Protein AF-A0A822DMU8-F1 (afdb_monomer_lite)

pLDDT: mean 81.54, std 12.64, range [38.25, 94.0]

Secondary structure (DSSP, 8-state):
--S-SSS---EEEESEEEES-SSSS-EEEE-SSS-EEEE---SSTT-TT-----------S------SEEEESSTTS-SSEEEE-

Structure (mmCIF, N/CA/C/O backbone):
data_AF-A0A822DMU8-F1
#
_entry.id   AF-A0A822DMU8-F1
#
loop_
_atom_site.group_PDB
_atom_site.id
_atom_site.type_symbol
_atom_site.label_atom_id
_atom_site.label_alt_id
_atom_site.label_comp_id
_atom_site.l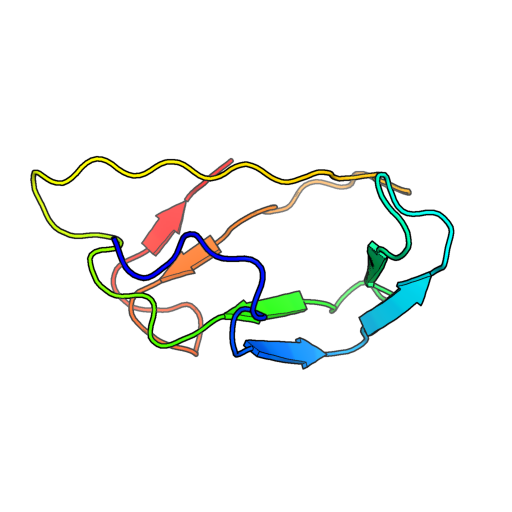abel_asym_id
_atom_site.label_entity_id
_atom_site.label_seq_id
_atom_site.pdbx_PDB_ins_code
_atom_site.Cartn_x
_atom_site.Cartn_y
_atom_site.Cartn_z
_atom_site.occupancy
_atom_site.B_iso_or_equiv
_atom_site.auth_seq_id
_atom_site.auth_comp_id
_atom_site.auth_asym_id
_atom_site.auth_atom_id
_atom_site.pdbx_PDB_model_num
ATOM 1 N N . LEU A 1 1 ? -15.208 -14.894 4.267 1.00 38.25 1 LEU A N 1
ATOM 2 C CA . LEU A 1 1 ? -14.439 -15.488 3.152 1.00 38.25 1 LEU A CA 1
ATOM 3 C C . LEU A 1 1 ? -14.790 -14.714 1.873 1.00 38.25 1 LEU A C 1
ATOM 5 O O . LEU A 1 1 ? -15.467 -15.257 1.016 1.00 38.25 1 LEU A O 1
ATOM 9 N N . LEU A 1 2 ? -14.476 -13.411 1.812 1.00 44.56 2 LEU A N 1
ATOM 10 C CA . LEU A 1 2 ? -15.024 -12.502 0.783 1.00 44.56 2 LEU A CA 1
ATOM 11 C C . LEU A 1 2 ? -13.947 -11.794 -0.057 1.00 44.56 2 LEU A C 1
ATOM 13 O O . LEU A 1 2 ? -14.218 -11.457 -1.199 1.00 44.56 2 LEU A O 1
ATOM 17 N N . ASP A 1 3 ? -12.711 -11.692 0.444 1.00 48.78 3 ASP A N 1
ATOM 18 C CA . ASP A 1 3 ? -11.651 -10.922 -0.231 1.00 48.78 3 ASP A CA 1
ATOM 19 C C . ASP A 1 3 ? -10.496 -11.813 -0.733 1.00 48.78 3 ASP A C 1
ATOM 21 O O . ASP A 1 3 ? -9.407 -11.342 -1.049 1.00 48.78 3 ASP A O 1
ATOM 25 N N . SER A 1 4 ? -10.716 -13.131 -0.803 1.00 52.06 4 SER A N 1
ATOM 26 C CA . SER A 1 4 ? -9.735 -14.113 -1.289 1.00 52.06 4 SER A CA 1
ATOM 27 C C . SER A 1 4 ? -10.307 -14.896 -2.467 1.00 52.06 4 SER A C 1
ATOM 29 O O . SER A 1 4 ? -10.739 -16.037 -2.322 1.00 52.06 4 SER A O 1
ATOM 31 N N . GLY A 1 5 ? -10.331 -14.282 -3.644 1.00 40.72 5 GLY A N 1
ATOM 32 C CA . GLY A 1 5 ? -10.714 -14.957 -4.878 1.00 40.72 5 GLY A CA 1
ATOM 33 C C . GLY A 1 5 ? -10.176 -14.222 -6.094 1.00 40.72 5 GLY A C 1
ATOM 34 O O . GLY A 1 5 ? -9.978 -13.016 -6.052 1.00 40.72 5 GLY A O 1
ATOM 35 N N . THR A 1 6 ? -9.934 -14.964 -7.170 1.00 56.38 6 THR A N 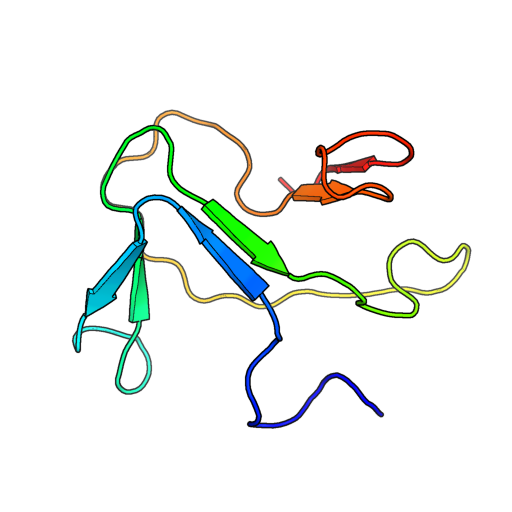1
ATOM 36 C CA . THR A 1 6 ? -9.302 -14.603 -8.454 1.00 56.38 6 THR A CA 1
ATOM 37 C C . THR A 1 6 ? -10.025 -13.509 -9.270 1.00 56.38 6 THR A C 1
ATOM 39 O O . THR A 1 6 ? -9.868 -13.434 -10.486 1.00 56.38 6 THR A O 1
ATOM 42 N N . LEU A 1 7 ? -10.835 -12.667 -8.629 1.00 50.94 7 LEU A N 1
ATOM 43 C CA . LEU A 1 7 ? -11.644 -11.611 -9.224 1.00 50.94 7 LEU A CA 1
ATOM 44 C C . LEU A 1 7 ? -11.168 -10.278 -8.647 1.00 50.94 7 LEU A C 1
ATOM 46 O O . LEU A 1 7 ? -11.155 -10.088 -7.437 1.00 50.94 7 LEU A O 1
ATOM 50 N N . GLY A 1 8 ? -10.683 -9.412 -9.537 1.00 59.06 8 GLY A N 1
ATOM 51 C CA . GLY A 1 8 ? -9.865 -8.246 -9.219 1.00 59.06 8 GLY A CA 1
ATOM 52 C C . GLY A 1 8 ? -10.366 -7.401 -8.048 1.00 59.06 8 GLY A C 1
ATOM 53 O O . GLY A 1 8 ? -11.551 -7.113 -7.912 1.00 59.06 8 GLY A O 1
ATOM 54 N N . ILE A 1 9 ? -9.415 -6.956 -7.231 1.00 69.19 9 ILE A N 1
ATOM 55 C CA . ILE A 1 9 ? -9.640 -5.907 -6.242 1.00 69.19 9 ILE A CA 1
ATOM 56 C C . ILE A 1 9 ? -10.062 -4.647 -7.006 1.00 69.19 9 ILE A C 1
ATOM 58 O O . ILE A 1 9 ? -9.314 -4.161 -7.856 1.00 69.19 9 ILE A O 1
ATOM 62 N N . ASN A 1 10 ? -11.264 -4.135 -6.729 1.00 70.19 10 ASN A N 1
ATOM 63 C CA . ASN A 1 10 ? -11.725 -2.888 -7.328 1.00 70.19 10 ASN A CA 1
ATOM 64 C C . ASN A 1 10 ? -10.858 -1.735 -6.807 1.00 70.19 10 ASN A C 1
ATOM 66 O O . ASN A 1 10 ? -10.784 -1.482 -5.600 1.00 70.19 10 ASN A O 1
ATOM 70 N N . GLY A 1 11 ? -10.182 -1.054 -7.722 1.00 80.12 11 GLY A N 1
ATOM 71 C CA . GLY A 1 11 ? -9.235 -0.017 -7.375 1.00 80.12 11 GLY A CA 1
ATOM 72 C C . GLY A 1 11 ? -9.002 0.966 -8.505 1.00 80.12 11 GLY A C 1
ATOM 73 O O . GLY A 1 11 ? -9.273 0.695 -9.674 1.00 80.12 11 GLY A O 1
ATOM 74 N N . THR A 1 12 ? -8.485 2.125 -8.128 1.00 87.50 12 THR A N 1
ATOM 75 C CA . THR A 1 12 ? -8.006 3.153 -9.046 1.00 87.50 12 THR A CA 1
ATOM 76 C C . THR A 1 12 ? -6.485 3.171 -9.017 1.00 87.50 12 THR A C 1
ATOM 78 O O . THR A 1 12 ? -5.853 2.756 -8.046 1.00 87.50 12 THR A O 1
ATOM 81 N N . GLY A 1 13 ? -5.866 3.637 -10.092 1.00 89.00 13 GLY A N 1
ATOM 82 C CA . GLY A 1 13 ? -4.426 3.828 -10.126 1.00 89.00 13 GLY A CA 1
ATOM 83 C C . GLY A 1 13 ? -4.070 5.044 -10.953 1.00 89.00 13 GLY A C 1
ATOM 84 O O . GLY A 1 13 ? -4.775 5.382 -11.904 1.00 89.00 13 GLY A O 1
ATOM 85 N N . ILE A 1 14 ? -2.977 5.697 -10.577 1.00 92.38 14 ILE A N 1
ATOM 86 C CA . ILE A 1 14 ? -2.411 6.805 -11.343 1.00 92.38 14 ILE A CA 1
ATOM 87 C C . ILE A 1 14 ? -1.036 6.410 -11.857 1.00 92.38 14 ILE A C 1
ATOM 89 O O . ILE A 1 14 ? -0.249 5.790 -11.140 1.00 92.38 14 ILE A O 1
ATOM 93 N N . THR A 1 15 ? -0.758 6.777 -13.105 1.00 94.00 15 THR A N 1
ATOM 94 C CA . THR A 1 15 ? 0.551 6.565 -13.738 1.00 94.00 15 THR A CA 1
ATOM 95 C C . THR A 1 15 ? 1.025 5.106 -13.644 1.00 94.00 15 THR A C 1
ATOM 97 O O . THR A 1 15 ? 2.172 4.805 -13.308 1.00 94.00 15 THR A O 1
ATOM 100 N N . ILE A 1 16 ? 0.100 4.187 -13.929 1.00 91.75 16 ILE A N 1
ATOM 101 C CA . ILE A 1 16 ? 0.327 2.742 -13.925 1.00 91.75 16 ILE A CA 1
ATOM 102 C C . ILE A 1 16 ? 0.422 2.197 -15.350 1.00 91.75 16 ILE A C 1
ATOM 104 O O . ILE A 1 16 ? -0.197 2.721 -16.275 1.00 91.75 16 ILE A O 1
ATOM 108 N N . GLY A 1 17 ? 1.175 1.117 -15.516 1.00 90.25 17 GLY A N 1
ATOM 109 C CA . GLY A 1 17 ? 1.223 0.320 -16.738 1.00 90.25 17 GLY A CA 1
ATOM 110 C C . GLY A 1 17 ? 1.124 -1.167 -16.429 1.00 90.25 17 GLY A C 1
ATOM 111 O O . GLY A 1 17 ? 1.239 -1.583 -15.276 1.00 90.25 17 GLY A O 1
ATOM 112 N N . TYR A 1 18 ? 0.951 -1.978 -17.466 1.00 89.00 18 TYR A N 1
ATOM 113 C CA . TYR A 1 18 ? 0.983 -3.434 -17.360 1.00 89.00 18 TYR A CA 1
ATOM 114 C C . TYR A 1 18 ? 2.208 -3.979 -18.085 1.00 89.00 18 TYR A C 1
ATOM 116 O O . TYR A 1 18 ? 2.587 -3.483 -19.145 1.00 89.00 18 TYR A O 1
ATOM 124 N N . SER A 1 19 ? 2.825 -5.006 -17.514 1.00 86.81 19 SER A N 1
ATOM 125 C CA . SER A 1 19 ? 3.932 -5.732 -18.131 1.00 86.81 19 SER A CA 1
ATOM 126 C C . SER A 1 19 ? 3.668 -7.227 -18.059 1.00 86.81 19 SER A C 1
ATOM 128 O O . SER A 1 19 ? 3.176 -7.724 -17.051 1.00 86.81 19 SER A O 1
ATOM 130 N N . THR A 1 20 ? 4.041 -7.955 -19.106 1.00 87.38 20 THR A N 1
ATOM 131 C CA . THR A 1 20 ? 3.948 -9.422 -19.191 1.00 87.38 20 THR A CA 1
ATOM 132 C C . THR A 1 20 ? 5.070 -10.141 -18.435 1.00 87.38 20 THR A C 1
ATOM 134 O O . THR A 1 20 ? 5.204 -11.356 -18.520 1.00 87.38 20 THR A O 1
ATOM 137 N N . SER A 1 21 ? 5.909 -9.394 -17.715 1.00 84.25 21 SER A N 1
ATOM 138 C CA . SER A 1 21 ? 7.073 -9.899 -16.981 1.00 84.25 21 SER A CA 1
ATOM 139 C C . SER A 1 21 ? 6.777 -10.083 -15.485 1.00 84.25 21 SER A C 1
ATOM 141 O O . SER A 1 21 ? 7.651 -9.858 -14.642 1.00 84.25 21 SER A O 1
ATOM 143 N N . GLY A 1 22 ? 5.529 -10.411 -15.136 1.00 83.75 22 GLY A N 1
ATOM 144 C CA . GLY A 1 22 ? 5.100 -10.627 -13.755 1.00 83.75 22 GLY A CA 1
ATOM 145 C C . GLY A 1 22 ? 5.486 -12.007 -13.226 1.00 83.75 22 GLY A C 1
ATOM 146 O O . GLY A 1 22 ? 5.862 -12.893 -13.987 1.00 83.75 22 GLY A O 1
ATOM 147 N N . ARG A 1 23 ? 5.360 -12.225 -11.906 1.00 84.50 23 ARG A N 1
ATOM 148 C CA . ARG A 1 23 ? 5.597 -13.560 -11.317 1.00 84.50 23 ARG A CA 1
ATOM 149 C C . ARG A 1 23 ? 4.687 -14.624 -11.936 1.00 84.50 23 ARG A C 1
ATOM 151 O O . ARG A 1 23 ? 5.123 -15.748 -12.151 1.00 84.50 23 ARG A O 1
ATOM 158 N N . VAL A 1 24 ? 3.429 -14.265 -12.185 1.00 84.94 24 VAL A N 1
ATOM 159 C CA . VAL A 1 24 ? 2.450 -15.092 -12.891 1.00 84.94 24 VAL A CA 1
ATOM 160 C C . VAL A 1 24 ? 1.752 -14.195 -13.907 1.00 84.94 24 VAL A C 1
ATOM 162 O O . VAL A 1 24 ? 1.054 -13.263 -13.517 1.00 84.94 24 VAL A O 1
ATOM 165 N N . ASN A 1 25 ? 1.935 -14.473 -15.197 1.00 85.69 25 ASN A N 1
ATOM 166 C CA . ASN A 1 25 ? 1.396 -13.684 -16.308 1.00 85.69 25 ASN A CA 1
ATOM 167 C C . ASN A 1 25 ? 1.823 -12.205 -16.249 1.00 85.69 25 ASN A C 1
ATOM 169 O O . ASN A 1 25 ? 2.974 -11.869 -16.518 1.00 85.69 25 ASN A O 1
ATOM 173 N N . ASN A 1 26 ? 0.897 -11.315 -15.894 1.00 85.38 26 ASN A N 1
ATOM 174 C CA . ASN A 1 26 ? 1.102 -9.876 -15.929 1.00 85.38 26 ASN A CA 1
ATOM 175 C C . ASN A 1 26 ? 1.408 -9.316 -14.537 1.00 85.38 26 ASN A C 1
ATOM 177 O O . ASN A 1 26 ? 0.919 -9.813 -13.522 1.00 85.38 26 ASN A O 1
ATOM 181 N N . CYS A 1 27 ? 2.171 -8.233 -14.489 1.00 87.12 27 CYS A N 1
ATOM 182 C CA . CYS A 1 27 ? 2.310 -7.378 -13.320 1.00 87.12 27 CYS A CA 1
ATOM 183 C C . CYS A 1 27 ? 1.887 -5.945 -13.639 1.00 87.12 27 CYS A C 1
ATOM 185 O O . CYS A 1 27 ? 1.862 -5.517 -14.795 1.00 87.12 27 CYS A O 1
ATOM 187 N N . LEU A 1 28 ? 1.565 -5.208 -12.580 1.00 89.44 28 LEU A N 1
ATOM 188 C CA . LEU A 1 28 ? 1.372 -3.769 -12.629 1.00 89.44 28 LEU A CA 1
ATOM 189 C C . LEU A 1 28 ? 2.714 -3.077 -12.366 1.00 89.44 28 LEU A C 1
ATOM 191 O O . LEU A 1 28 ? 3.442 -3.450 -11.446 1.00 89.44 28 LEU A O 1
ATOM 195 N N . SER A 1 29 ? 3.035 -2.080 -13.182 1.00 89.94 29 SER A N 1
ATOM 196 C CA . SER A 1 29 ? 4.247 -1.271 -13.080 1.00 89.94 29 SER A CA 1
ATOM 197 C C . SER A 1 29 ? 3.893 0.170 -12.726 1.00 89.94 29 SER A C 1
ATOM 199 O O . SER A 1 29 ? 2.950 0.736 -13.277 1.00 89.94 29 SER A O 1
ATOM 201 N N . LEU A 1 30 ? 4.656 0.755 -11.805 1.00 90.25 30 LEU A N 1
ATOM 202 C CA . LEU A 1 30 ? 4.585 2.165 -11.435 1.00 90.25 30 LEU A CA 1
ATOM 203 C C . LEU A 1 30 ? 5.552 2.944 -12.335 1.00 90.25 30 LEU A C 1
ATOM 205 O O . LEU A 1 30 ? 6.756 2.693 -12.295 1.00 90.25 30 LEU A O 1
ATOM 209 N N . LEU A 1 31 ? 5.031 3.838 -13.181 1.00 90.00 31 LEU A N 1
ATOM 210 C CA . LEU A 1 31 ? 5.793 4.412 -14.302 1.00 90.00 31 LEU A CA 1
ATOM 211 C C . LEU A 1 31 ? 6.488 5.743 -13.976 1.00 90.00 31 LEU A C 1
ATOM 213 O O . LEU A 1 31 ? 7.302 6.221 -14.762 1.00 90.00 31 LEU A O 1
ATOM 217 N N . SER A 1 32 ? 6.167 6.361 -12.840 1.00 88.38 32 SER A N 1
ATOM 218 C CA . SER A 1 32 ? 6.738 7.645 -12.412 1.00 88.38 32 SER A CA 1
ATOM 219 C C . SER A 1 32 ? 6.937 7.719 -10.897 1.00 88.38 32 SER A C 1
ATOM 221 O O . SER A 1 32 ? 6.433 6.872 -10.158 1.00 88.38 32 SER A O 1
ATOM 223 N N . ASN A 1 33 ? 7.597 8.781 -10.427 1.00 86.38 33 ASN A N 1
ATOM 224 C CA . ASN A 1 33 ? 7.774 9.046 -8.995 1.00 86.38 33 ASN A CA 1
ATOM 225 C C . ASN A 1 33 ? 6.441 9.188 -8.241 1.00 86.38 33 ASN A C 1
ATOM 227 O O . ASN A 1 33 ? 6.350 8.771 -7.092 1.00 86.38 33 ASN A O 1
ATOM 231 N N . LEU A 1 34 ? 5.407 9.753 -8.880 1.00 88.12 34 LEU A N 1
ATOM 232 C CA . LEU A 1 34 ? 4.065 9.860 -8.307 1.00 88.12 34 LEU A CA 1
ATOM 233 C C . LEU A 1 34 ? 3.137 8.850 -8.986 1.00 88.12 34 LEU A C 1
ATOM 235 O O . LEU A 1 34 ? 2.403 9.172 -9.922 1.00 88.12 34 LEU A O 1
ATOM 239 N N . SER A 1 35 ? 3.201 7.612 -8.508 1.00 89.75 35 SER A N 1
ATOM 240 C CA . SER A 1 35 ? 2.371 6.513 -8.996 1.00 89.75 35 SER A CA 1
ATOM 241 C C . SER A 1 35 ? 1.867 5.692 -7.816 1.00 89.75 35 SER A C 1
ATOM 243 O O . SER A 1 35 ? 2.631 5.400 -6.898 1.00 89.75 35 SER A O 1
ATOM 245 N N . TYR A 1 36 ? 0.596 5.299 -7.838 1.00 90.00 36 TYR A N 1
ATOM 246 C CA . TYR A 1 36 ? 0.033 4.407 -6.827 1.00 90.00 36 TYR A CA 1
ATOM 247 C C . TYR A 1 36 ? -1.123 3.592 -7.395 1.00 90.00 36 TYR A C 1
ATOM 249 O O . TYR A 1 36 ? -1.729 3.951 -8.407 1.00 90.00 36 TYR A O 1
ATOM 257 N N . VAL A 1 37 ? -1.444 2.513 -6.685 1.00 91.12 37 VAL A N 1
ATOM 258 C CA . VAL A 1 37 ? -2.706 1.786 -6.811 1.00 91.12 37 VAL A CA 1
ATOM 259 C C . VAL A 1 37 ? -3.439 1.919 -5.489 1.00 91.12 37 VAL A C 1
ATOM 261 O O . VAL A 1 37 ? -2.850 1.733 -4.426 1.00 91.12 37 VAL A O 1
ATOM 264 N N . GLN A 1 38 ? -4.719 2.251 -5.558 1.00 90.75 38 GLN A N 1
ATOM 265 C CA . GLN A 1 38 ? -5.594 2.380 -4.411 1.00 90.75 38 GLN A CA 1
ATOM 266 C C . GLN A 1 38 ? -6.745 1.391 -4.549 1.00 90.75 38 GLN A C 1
ATOM 268 O O . GLN A 1 38 ? -7.543 1.474 -5.477 1.00 90.75 38 GLN A O 1
ATOM 273 N N . ALA A 1 39 ? -6.853 0.491 -3.579 1.00 89.12 39 ALA A N 1
ATOM 274 C CA . ALA A 1 39 ? -8.041 -0.316 -3.361 1.00 89.12 39 ALA A CA 1
ATOM 275 C C . ALA A 1 39 ? -8.934 0.366 -2.320 1.00 89.12 39 ALA A C 1
ATOM 277 O O . ALA A 1 39 ? -8.438 0.939 -1.348 1.00 89.12 39 ALA A O 1
ATOM 278 N N . THR A 1 40 ? -10.249 0.302 -2.511 1.00 86.81 40 THR A N 1
ATOM 279 C CA . THR A 1 40 ? -11.229 0.860 -1.565 1.00 86.81 40 THR A CA 1
ATOM 280 C C . THR A 1 40 ? -12.279 -0.184 -1.212 1.00 86.81 40 THR A C 1
ATOM 282 O O . THR A 1 40 ? -12.349 -1.230 -1.851 1.00 86.81 40 THR A O 1
ATOM 285 N N . HIS A 1 41 ? -13.095 0.099 -0.192 1.00 82.75 41 HIS A N 1
ATOM 286 C CA . HIS A 1 41 ? -14.174 -0.787 0.267 1.00 82.75 41 HIS A CA 1
ATOM 287 C C . HIS A 1 41 ? -13.710 -2.162 0.778 1.00 82.75 41 HIS A C 1
ATOM 289 O O . HIS A 1 41 ? -14.501 -3.099 0.834 1.00 82.75 41 HIS A O 1
ATOM 295 N N . LEU A 1 42 ? -12.447 -2.272 1.198 1.00 82.12 42 LEU A N 1
ATOM 296 C CA . LEU A 1 42 ? -11.951 -3.437 1.924 1.00 82.12 42 LEU A CA 1
ATOM 297 C C . LEU A 1 42 ? -12.593 -3.447 3.312 1.00 82.12 42 LEU A C 1
ATOM 299 O O . LEU A 1 42 ? -12.385 -2.534 4.116 1.00 82.12 42 LEU A O 1
ATOM 303 N N . VAL A 1 43 ? -13.415 -4.455 3.574 1.00 81.00 43 VAL A N 1
ATOM 304 C CA . VAL A 1 43 ? -14.104 -4.619 4.855 1.00 81.00 43 VAL A CA 1
ATOM 305 C C . VAL A 1 43 ? -13.179 -5.297 5.860 1.00 81.00 43 VAL A C 1
ATOM 307 O O . VAL A 1 43 ? -12.266 -6.029 5.494 1.00 81.00 43 VAL A O 1
ATOM 310 N N . LEU A 1 44 ? -13.417 -5.052 7.151 1.00 83.50 44 LEU A N 1
ATOM 311 C CA . LEU A 1 44 ? -12.710 -5.672 8.281 1.00 83.50 44 LEU A CA 1
ATOM 312 C C . LEU A 1 44 ? -11.243 -5.240 8.492 1.00 83.50 44 LEU A C 1
ATOM 314 O O . LEU A 1 44 ? -10.723 -5.425 9.594 1.00 83.50 44 LEU A O 1
ATOM 318 N N . LEU A 1 45 ? -10.590 -4.592 7.520 1.00 85.38 45 LEU A N 1
ATOM 319 C CA . LEU A 1 45 ? -9.263 -3.998 7.724 1.00 85.38 45 LEU A CA 1
ATOM 320 C C . LEU A 1 45 ? -9.290 -2.889 8.784 1.00 85.38 45 LEU A C 1
ATOM 322 O O . LEU A 1 45 ? -10.160 -2.021 8.776 1.00 85.38 45 LEU A O 1
ATOM 326 N N . GLY A 1 46 ? -8.301 -2.907 9.682 1.00 80.00 46 GLY A N 1
ATOM 327 C CA . GLY A 1 46 ? -8.179 -1.925 10.765 1.00 80.00 46 GLY A CA 1
ATOM 328 C C . GLY A 1 46 ? -9.178 -2.103 11.913 1.00 80.00 46 GLY A C 1
ATOM 329 O O . GLY A 1 46 ? -9.295 -1.218 12.759 1.00 80.00 46 GLY A O 1
ATOM 330 N N . THR A 1 47 ? -9.888 -3.234 11.973 1.00 86.00 47 THR A N 1
ATOM 331 C CA . THR A 1 47 ? -10.801 -3.554 13.080 1.00 86.00 47 THR A CA 1
ATOM 332 C C . THR A 1 47 ? -10.019 -4.013 14.312 1.00 86.00 47 THR A C 1
ATOM 334 O O . THR A 1 47 ? -9.158 -4.891 14.233 1.00 86.00 47 THR A O 1
ATOM 337 N N . VAL A 1 48 ? -10.326 -3.437 15.477 1.00 83.56 48 VAL A N 1
ATOM 338 C CA . VAL A 1 48 ? -9.684 -3.804 16.749 1.00 83.56 48 VAL A CA 1
ATOM 339 C C . VAL A 1 48 ? -9.923 -5.282 17.059 1.00 83.56 48 VAL A C 1
ATOM 341 O O . VAL A 1 48 ? -11.047 -5.769 16.974 1.00 83.56 48 VAL A O 1
ATOM 344 N N . GLY A 1 49 ? -8.860 -5.994 17.439 1.00 85.81 49 GLY A N 1
ATOM 345 C CA . GLY A 1 49 ? -8.933 -7.418 17.777 1.00 85.81 49 GLY A CA 1
ATOM 346 C C . GLY A 1 49 ? -9.058 -8.351 16.569 1.00 85.81 49 GLY A C 1
ATOM 347 O O . GLY A 1 49 ? -9.230 -9.553 16.761 1.00 85.81 49 GLY A O 1
ATOM 348 N N . GLN A 1 50 ? -8.942 -7.832 15.342 1.00 87.38 50 GLN A N 1
ATOM 349 C CA . GLN A 1 50 ? -8.989 -8.631 14.123 1.00 87.38 50 GLN A CA 1
ATOM 350 C C . GLN A 1 50 ? -7.643 -8.588 13.385 1.00 87.38 50 GLN A C 1
ATOM 352 O O . GLN A 1 50 ? -7.316 -7.580 12.756 1.00 87.38 50 GLN A O 1
ATOM 357 N N . PRO A 1 51 ? -6.840 -9.664 13.450 1.00 85.88 51 PRO A N 1
ATOM 358 C CA . PRO A 1 51 ? -5.577 -9.720 12.731 1.00 85.88 51 PRO A CA 1
ATOM 359 C C . PRO A 1 51 ? -5.813 -9.823 11.219 1.00 85.88 51 PRO A C 1
ATOM 361 O O . PRO A 1 51 ? -6.759 -10.463 10.760 1.00 85.88 51 PRO A O 1
ATOM 364 N N . TYR A 1 52 ? -4.911 -9.226 10.447 1.00 85.50 52 TYR A N 1
ATOM 365 C CA . TYR A 1 52 ? -4.908 -9.260 8.987 1.0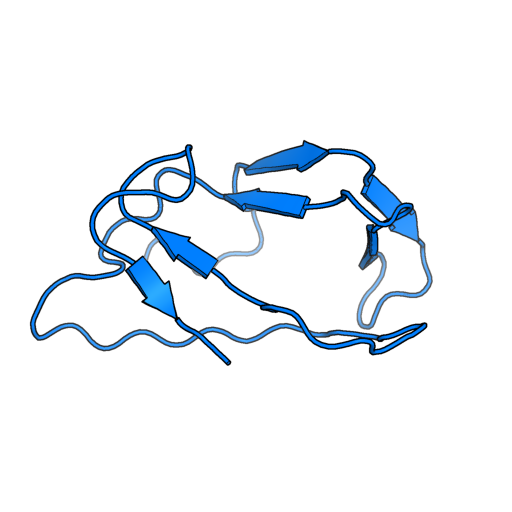0 85.50 52 TYR A CA 1
ATOM 366 C C . TYR A 1 52 ? -3.470 -9.406 8.475 1.00 85.50 52 TYR A C 1
ATOM 368 O O . TYR A 1 52 ? -2.511 -9.042 9.159 1.00 85.50 52 TYR A O 1
ATOM 376 N N . SER A 1 53 ? -3.311 -9.950 7.270 1.00 86.19 53 SER A N 1
ATOM 377 C CA . SER A 1 53 ? -2.014 -10.096 6.610 1.00 86.19 53 SER A CA 1
ATOM 378 C C . SER A 1 53 ? -2.121 -9.760 5.126 1.00 86.19 53 SER A C 1
ATOM 380 O O . SER A 1 53 ? -3.161 -9.957 4.499 1.00 86.19 53 SER A O 1
ATOM 382 N N . PHE A 1 54 ? -1.028 -9.246 4.566 1.00 84.00 54 PHE A N 1
ATOM 383 C CA . PHE A 1 54 ? -0.900 -8.947 3.144 1.00 84.00 54 PHE A CA 1
ATOM 384 C C . PHE A 1 54 ? 0.263 -9.752 2.572 1.00 84.00 54 PHE A C 1
ATOM 386 O O . PHE A 1 54 ? 1.285 -9.942 3.231 1.00 84.00 54 PHE A O 1
ATOM 393 N N . SER A 1 55 ? 0.118 -10.214 1.333 1.00 86.94 55 SER A N 1
ATOM 394 C CA . SER A 1 55 ? 1.188 -10.867 0.583 1.00 86.94 55 SER A CA 1
ATOM 395 C C . SER A 1 55 ? 1.218 -10.286 -0.824 1.00 86.94 55 SER A C 1
ATOM 397 O O . SER A 1 55 ? 0.198 -10.277 -1.511 1.00 86.94 55 SER A O 1
ATOM 399 N N . ILE A 1 56 ? 2.370 -9.751 -1.233 1.00 86.75 56 ILE A N 1
ATOM 400 C CA . ILE A 1 56 ? 2.542 -9.056 -2.513 1.00 86.75 56 ILE A CA 1
ATOM 401 C C . ILE A 1 56 ? 3.885 -9.468 -3.120 1.00 86.75 56 ILE A C 1
ATOM 403 O O . ILE A 1 56 ? 4.880 -9.612 -2.412 1.00 86.75 56 ILE A O 1
ATOM 407 N N . TRP A 1 57 ? 3.919 -9.633 -4.443 1.00 88.88 57 TRP A N 1
ATOM 408 C CA . TRP A 1 57 ? 5.157 -9.795 -5.205 1.00 88.88 57 TRP A CA 1
ATOM 409 C C . TRP A 1 57 ? 5.611 -8.441 -5.730 1.00 88.88 57 TRP A C 1
ATOM 411 O O . TRP A 1 57 ? 4.896 -7.818 -6.512 1.00 88.88 57 TRP A O 1
ATOM 421 N N . ILE A 1 58 ? 6.802 -8.004 -5.321 1.00 88.25 58 ILE A N 1
ATOM 422 C CA . ILE A 1 58 ? 7.389 -6.728 -5.736 1.00 88.25 58 ILE A CA 1
ATOM 423 C C . ILE A 1 58 ? 8.732 -6.951 -6.430 1.00 88.25 58 ILE A C 1
ATOM 425 O O . ILE A 1 58 ? 9.510 -7.823 -6.047 1.00 88.25 58 ILE A O 1
ATOM 429 N N . LYS A 1 59 ? 9.007 -6.140 -7.453 1.00 89.38 59 LYS A N 1
ATOM 430 C CA . LYS A 1 59 ? 10.307 -6.055 -8.124 1.00 89.38 59 LYS A CA 1
ATOM 431 C C . LYS A 1 59 ? 10.731 -4.583 -8.157 1.00 89.38 59 LYS A C 1
ATOM 433 O O . LYS A 1 59 ? 10.294 -3.862 -9.053 1.00 89.38 59 LYS A O 1
ATOM 438 N N . PRO A 1 60 ? 11.516 -4.110 -7.175 1.00 86.50 60 PRO A N 1
ATOM 439 C CA . PRO A 1 60 ? 11.982 -2.730 -7.157 1.00 86.50 60 PRO A CA 1
ATOM 440 C C . PRO A 1 60 ? 12.994 -2.482 -8.281 1.00 86.50 60 PRO A C 1
ATOM 442 O O . PRO A 1 60 ? 13.908 -3.282 -8.469 1.00 86.50 60 PRO A O 1
ATOM 445 N N . ASN A 1 61 ? 12.853 -1.365 -8.996 1.00 82.00 61 ASN A N 1
ATOM 446 C CA . ASN A 1 61 ? 13.868 -0.905 -9.954 1.00 82.00 61 ASN A CA 1
ATOM 447 C C . ASN A 1 61 ? 14.893 0.014 -9.271 1.00 82.00 61 ASN A C 1
ATOM 449 O O . ASN A 1 61 ? 16.091 -0.112 -9.503 1.00 82.00 61 ASN A O 1
ATOM 453 N N . THR A 1 62 ? 14.410 0.892 -8.389 1.00 81.81 62 THR A N 1
ATOM 454 C CA . THR A 1 62 ? 15.211 1.808 -7.571 1.00 81.81 62 THR A CA 1
ATOM 455 C C . THR A 1 62 ? 14.543 1.919 -6.204 1.00 81.81 62 THR A C 1
ATOM 457 O O . THR A 1 62 ? 13.321 2.043 -6.135 1.00 81.81 62 THR A O 1
ATOM 460 N N . VAL A 1 63 ? 15.316 1.874 -5.118 1.00 76.06 63 VAL A N 1
ATOM 461 C CA . VAL A 1 63 ? 14.798 2.007 -3.747 1.00 76.06 63 VAL A CA 1
ATOM 462 C C . VAL A 1 63 ? 15.395 3.267 -3.133 1.00 76.06 63 VAL A C 1
ATOM 464 O O . VAL A 1 63 ? 16.592 3.312 -2.870 1.00 76.06 63 VAL A O 1
ATOM 467 N N . VAL A 1 64 ? 14.569 4.294 -2.920 1.00 78.12 64 VAL A N 1
ATOM 468 C CA . VAL A 1 64 ? 14.980 5.581 -2.316 1.00 78.12 64 VAL A CA 1
ATOM 469 C C . VAL A 1 64 ? 14.152 5.873 -1.052 1.00 78.12 64 VAL A C 1
ATOM 471 O O . VAL A 1 64 ? 13.862 7.016 -0.717 1.00 78.12 64 VAL A O 1
ATOM 474 N N . GLY A 1 65 ? 13.738 4.813 -0.351 1.00 79.50 65 GLY A N 1
ATOM 475 C CA . GLY A 1 65 ? 12.801 4.892 0.772 1.00 79.50 65 GLY A CA 1
ATOM 476 C C . GLY A 1 65 ? 11.339 5.041 0.334 1.00 79.50 65 GLY A C 1
ATOM 477 O O . GLY A 1 65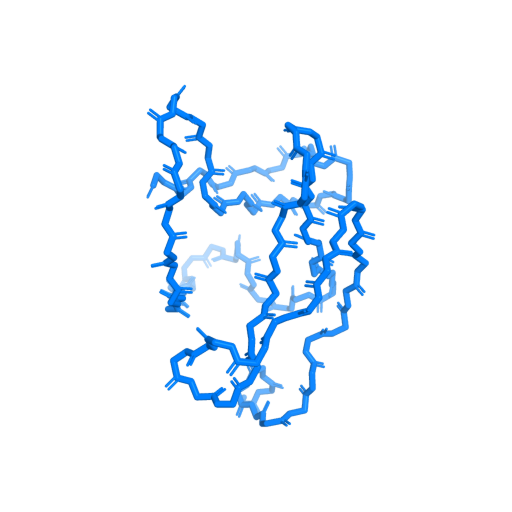 ? 11.017 4.934 -0.849 1.00 79.50 65 GLY A O 1
ATOM 478 N N . GLY A 1 66 ? 10.452 5.252 1.310 1.00 80.50 66 GLY A N 1
ATOM 479 C CA . GLY A 1 66 ? 9.003 5.360 1.114 1.00 80.50 66 GLY A CA 1
ATOM 480 C C . GLY A 1 66 ? 8.215 4.242 1.799 1.00 80.50 66 GLY A C 1
ATOM 481 O O . GLY A 1 66 ? 8.759 3.474 2.587 1.00 80.50 66 GLY A O 1
ATOM 482 N N . THR A 1 67 ? 6.919 4.173 1.501 1.00 84.69 67 THR A N 1
ATOM 483 C CA . THR A 1 67 ? 5.986 3.179 2.050 1.00 84.69 67 THR A CA 1
ATOM 484 C C . THR A 1 67 ? 5.470 2.295 0.921 1.00 84.69 67 THR A C 1
ATOM 486 O O . THR A 1 67 ? 4.985 2.811 -0.085 1.00 84.69 67 THR A O 1
ATOM 489 N N . ILE A 1 68 ? 5.562 0.972 1.082 1.00 86.50 68 ILE A N 1
ATOM 490 C CA . ILE A 1 68 ? 5.108 0.006 0.067 1.00 86.50 68 ILE A CA 1
ATOM 491 C C . ILE A 1 68 ? 3.590 -0.178 0.144 1.00 86.50 68 ILE A C 1
ATOM 493 O O . ILE A 1 68 ? 2.912 -0.182 -0.883 1.00 86.50 68 ILE A O 1
ATOM 497 N N . VAL A 1 69 ? 3.051 -0.310 1.359 1.00 88.19 69 VAL A N 1
ATOM 498 C CA . VAL A 1 69 ? 1.613 -0.450 1.603 1.00 88.19 69 VAL A CA 1
ATOM 499 C C . VAL A 1 69 ? 1.184 0.564 2.652 1.00 88.19 69 VAL A C 1
ATOM 501 O O . VAL A 1 69 ? 1.690 0.584 3.770 1.00 88.19 69 VAL A O 1
ATOM 504 N N . HIS A 1 70 ? 0.222 1.405 2.293 1.00 89.25 70 HIS A N 1
ATOM 505 C CA . HIS A 1 70 ? -0.395 2.353 3.210 1.00 89.25 70 HIS A CA 1
ATOM 506 C C . HIS A 1 70 ? -1.879 2.026 3.350 1.00 89.25 70 HIS A C 1
ATOM 508 O O . HIS A 1 70 ? -2.614 2.034 2.361 1.00 89.25 70 HIS A O 1
ATOM 514 N N . VAL A 1 71 ? -2.319 1.746 4.578 1.00 89.25 71 VAL A N 1
ATOM 515 C CA . VAL A 1 71 ? -3.727 1.484 4.888 1.00 89.25 71 VAL A CA 1
ATOM 516 C C . VAL A 1 71 ? -4.279 2.656 5.681 1.00 89.25 71 VAL A C 1
ATOM 518 O O . VAL A 1 71 ? -3.728 3.014 6.723 1.00 89.25 71 VAL A O 1
ATOM 521 N N . SER A 1 72 ? -5.382 3.230 5.203 1.00 90.75 72 SER A N 1
ATOM 522 C CA . SER A 1 72 ? -6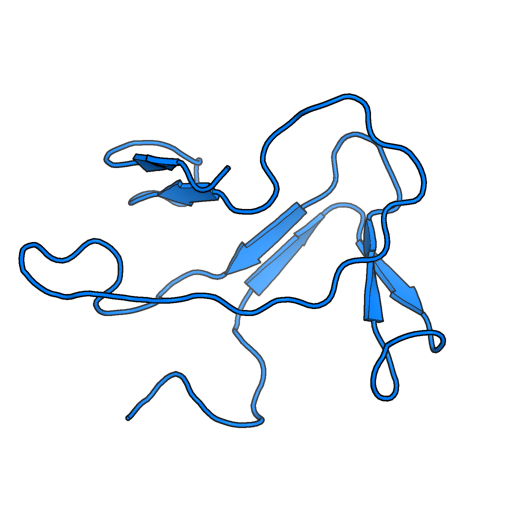.042 4.357 5.852 1.00 90.75 72 SER A CA 1
ATOM 523 C C . SER A 1 72 ? -7.556 4.290 5.770 1.00 90.75 72 SER A C 1
ATOM 525 O O . SER A 1 72 ? -8.123 3.780 4.806 1.00 90.75 72 SER A O 1
ATOM 527 N N . SER A 1 73 ? -8.208 4.915 6.745 1.00 90.00 73 SER A N 1
ATOM 528 C CA . SER A 1 73 ? -9.672 5.006 6.821 1.00 90.00 73 SER A CA 1
ATOM 529 C C . SER A 1 73 ? -10.337 5.840 5.722 1.00 90.00 73 SER A C 1
ATOM 531 O O . SER A 1 73 ? -11.525 5.669 5.454 1.00 90.00 73 SER A O 1
ATOM 533 N N . LYS A 1 74 ? -9.597 6.774 5.110 1.00 90.19 74 LYS A N 1
ATOM 534 C CA . LYS A 1 74 ? -10.092 7.679 4.063 1.00 90.19 74 LYS A CA 1
ATOM 535 C C . LYS A 1 74 ? -9.313 7.474 2.770 1.00 90.19 74 LYS A C 1
ATOM 537 O O . LYS A 1 74 ? -8.115 7.204 2.798 1.00 90.19 74 LYS A O 1
ATOM 542 N N . THR A 1 75 ? -9.969 7.715 1.637 1.00 87.75 75 THR A N 1
ATOM 543 C CA . THR A 1 75 ? -9.361 7.662 0.292 1.00 87.75 75 THR A CA 1
ATOM 544 C C . THR A 1 75 ? -8.291 8.730 0.061 1.00 87.75 75 THR A C 1
ATOM 546 O O . THR A 1 75 ? -7.483 8.607 -0.852 1.00 87.75 75 THR A O 1
ATOM 549 N N . THR A 1 76 ? -8.235 9.759 0.907 1.00 89.44 76 THR A N 1
ATOM 550 C CA . THR A 1 76 ? -7.197 10.798 0.876 1.00 89.44 76 THR A CA 1
ATOM 551 C C . THR A 1 76 ? -5.891 10.381 1.556 1.00 89.44 76 THR A C 1
ATOM 553 O O . THR A 1 76 ? -4.971 11.190 1.630 1.00 89.44 76 THR A O 1
ATOM 556 N N . GLY A 1 77 ? -5.803 9.162 2.099 1.00 87.81 77 GLY A N 1
ATOM 557 C CA . GLY A 1 77 ? -4.645 8.734 2.886 1.00 87.81 77 GLY A CA 1
ATOM 558 C C . GLY A 1 77 ? -4.641 9.269 4.324 1.00 87.81 77 GLY A C 1
ATOM 559 O O . GLY A 1 77 ? -3.589 9.322 4.948 1.00 87.81 77 GLY A O 1
ATOM 560 N N . LEU A 1 78 ? -5.796 9.700 4.846 1.00 89.69 78 LEU A N 1
ATOM 561 C CA . LEU A 1 78 ? -5.933 10.330 6.167 1.00 89.69 78 LEU A CA 1
ATOM 562 C C . LEU A 1 78 ? -6.840 9.527 7.125 1.00 89.69 78 LEU A C 1
ATOM 564 O O . LEU A 1 78 ? -7.538 8.586 6.733 1.00 89.69 78 LEU A O 1
ATOM 568 N N . GLY A 1 79 ? -6.895 9.976 8.384 1.00 90.12 79 GLY A N 1
ATOM 569 C CA . GLY A 1 79 ? -7.713 9.407 9.463 1.00 90.12 79 GLY A CA 1
ATOM 570 C C . GLY A 1 79 ? -6.921 8.409 10.302 1.00 90.12 79 GLY A C 1
ATOM 571 O O . GLY A 1 79 ? -5.797 8.725 10.683 1.00 90.12 79 GLY A O 1
ATOM 572 N N . TRP A 1 80 ? -7.480 7.231 10.612 1.00 85.75 80 TRP A N 1
ATOM 573 C CA . TRP A 1 80 ? -6.633 6.162 11.149 1.00 85.75 80 TRP A CA 1
ATOM 574 C C . TRP A 1 80 ? -5.743 5.644 10.021 1.00 85.75 80 TRP A C 1
ATOM 576 O O . TRP A 1 80 ? -6.232 5.427 8.909 1.00 85.75 80 TRP A O 1
ATOM 586 N N . CYS A 1 81 ? -4.457 5.472 10.316 1.00 81.44 81 CYS A N 1
ATOM 587 C CA . CYS A 1 81 ? -3.466 4.952 9.386 1.00 81.44 81 CYS A CA 1
ATOM 588 C C . CYS A 1 81 ? -2.669 3.849 10.077 1.00 81.44 81 CYS A C 1
ATOM 590 O O . CYS A 1 81 ? -2.254 4.005 11.227 1.00 81.44 81 CYS A O 1
ATOM 592 N N . LEU A 1 82 ? -2.460 2.740 9.375 1.00 75.06 82 LEU A N 1
ATOM 593 C CA . LEU A 1 82 ? -1.645 1.626 9.848 1.00 75.06 82 LEU A CA 1
ATOM 594 C C . LEU A 1 82 ? -0.418 1.562 8.935 1.00 75.06 82 LEU A C 1
ATOM 596 O O . LEU A 1 82 ? -0.551 1.140 7.782 1.00 75.06 82 LEU A O 1
ATOM 600 N N . PRO A 1 83 ? 0.753 2.052 9.389 1.00 62.66 83 PRO A N 1
ATOM 601 C CA . PRO A 1 83 ? 1.957 1.992 8.581 1.00 62.66 83 PRO A CA 1
ATOM 602 C C . PRO A 1 83 ? 2.379 0.533 8.440 1.00 62.66 83 PRO A C 1
ATOM 604 O O . PRO A 1 83 ? 2.552 -0.177 9.431 1.00 62.66 83 PRO A O 1
ATOM 607 N N . MET A 1 84 ? 2.548 0.092 7.200 1.00 63.31 84 MET A N 1
ATOM 608 C CA . MET A 1 84 ? 3.174 -1.182 6.890 1.00 63.31 84 MET A CA 1
ATOM 609 C C . MET A 1 84 ? 4.499 -0.860 6.207 1.00 63.31 84 MET A C 1
ATOM 611 O O . MET A 1 84 ? 4.515 -0.379 5.073 1.00 63.31 84 MET A O 1
ATOM 615 N N . LEU A 1 85 ? 5.581 -1.007 6.977 1.00 51.38 85 LEU A N 1
ATOM 616 C CA . LEU A 1 85 ? 6.960 -0.831 6.516 1.00 51.38 85 LEU A CA 1
ATOM 617 C C . LEU A 1 85 ? 7.288 -1.833 5.406 1.00 51.38 85 LEU A C 1
ATOM 619 O O . LEU A 1 85 ? 6.984 -3.032 5.600 1.00 51.38 85 LEU A O 1
#

Organism: NCBI:txid392032

Sequence (85 aa):
LLDSGTLGINGTGITIGYSTSGRVNNCLSLLSNLSYVQATHLVLLGTVGQPYSFSIWIKPNTVVGGTIVHVSSKTTGLGWCLPML

Radius of gyration: 14.04 Å; chains: 1; bounding box: 30×26×37 Å

Foldseek 3Di:
DPPDDPDDQDKDKDQKDWDLPDPPGIDIDRHDPPIDIDGDPDPPPPDPPDDDDDDDDDDDPDPPDDAPDWDDPDPVSDDDIDGDD

=== Feature glossary ===
Legend for the data blocks above and below:

— What the protein is —

The amino-acid sequence is the protein's primary structure: the linear order of residues from the N-terminus to the C-terminus, written in one-letter code. Everything else here — the 3D coordinates, the secondary structure, the domain annotations — is ultimately a consequence of this string.

Functional annotations link the protein to curated databases. InterPro entries identify conserved domains and families by matching the sequence against member-database signatures (Pfam, PROSITE, CDD, …). Gene Ontology (GO) terms describe molecular function, biological process, and cellular component in a controlled vocabulary. CATH places the structure in a hierarchical fold classification (Class/Architecture/Topology/Homologous-superfamily). The organism is the source species.

— Where its atoms are —

Atomic coordinates in PDBx/mmCIF format — the same representation the Protein Data Bank distributes. Each line of the _atom_site loop places one backbone atom in Cartesian space (units: ångströms, origin: arbitrary).

The six renders are orthographic views along the three Cartesian axes in both directions. Representation (cartoon, sticks, or surface) and color scheme (sequence-rainbow or by-chain) vary across proteins so the training set covers all the common visualization conventions.

— Local backbone conformation —

Eight-state secondary structure (DSSP): H is the canonical α-helix, G the tighter 3₁₀-helix, I the wider π-helix; E/B are β-structure, T and S are turns and bends, and '-' is everything else. DSSP derives these from the pattern of main-chain N–H···O=C hydrogen bonds, not from the sequence.

Three-state secondary structure (P-SEA) collapses the eight DSSP classes into helix (a), strand (b), and coil (c). P-SEA assigns these from Cα geometry alone — distances and angles — without requiring backbone oxygens, so it works on any Cα trace.

φ (phi) and ψ (psi) are the two rotatable backbone dihedrals per residue: φ is the C(i-1)–N–Cα–C torsion, ψ is the N–Cα–C–N(i+1) torsion, both in degrees on (−180°, 180°]. α-helical residues cluster near (−60°, −45°); β-strand residues near (−120°, +130°). A Ramachandran plot is simply a scatter of (φ, ψ) for every residue.

— Global shape and packing —

The geometric summary reports three shape descriptors. Rg (radius of gyration) measures how spread out the Cα atoms are about their centre of mass; compact globular proteins have small Rg, elongated or unfolded ones large. Cα contacts (<8 Å, |i−j|>4) count long-range residue pairs in spatial proximity 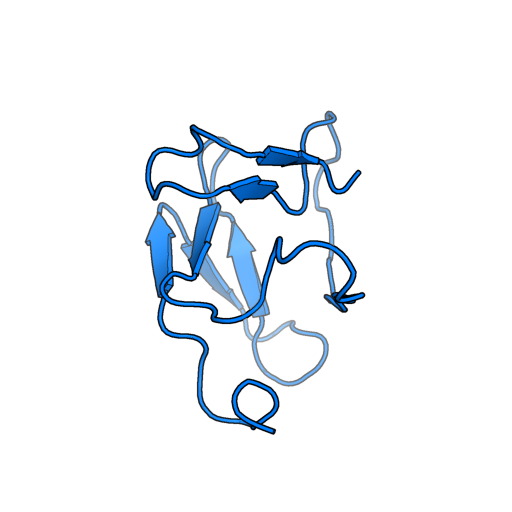— high for tightly packed folds, near zero for rods or random coil. The bounding-box extents give the protein's footprint along x, y, z in Å.

SASA measures how much of the protein is reachable by solvent. It is computed by rolling a water-sized probe over the atomic surface and summing the exposed area (Å²). Per-residue SASA distinguishes core (buried, low SASA) from surface (exposed, high SASA) residues; total SASA is a whole-molecule size measure.

Plot images: a contact map (which residues are close in 3D, as an N×N binary image), a Ramachandran scatter (backbone torsion angles, revealing secondary-structure composition at a glance), and — for AlphaFold structures — a PAE heatmap (pairwise prediction confidence).

— Structural neighborhood —

A 3Di character summarizes, for each residue, the relative orientation of the Cα frame of its nearest spatial neighbor. Because it encodes fold topology rather than chemistry, 3Di alignments detect remote structural similarity that sequence alignment misses.

The Foldseek neighbor list gives the closest experimentally determined structures in the PDB, ranked by structural alignment. TM-score near 1 means near-identical fold; near 0.3 means only rough topology match. This is how one finds what a novel AlphaFold prediction most resembles in the solved-structure universe.

— Confidence and disorder —

For AlphaFold models, the B-factor field carries pLDDT — the model's own estimate of local accuracy on a 0–100 scale. Regions with pLDDT<50 should be treated as essentially unmodeled; they often correspond to intrinsically disordered segments.

Crystallographic B-factors measure how much each atom's electron density is smeared out, in Å². They rise in mobile loops and surface residues and fall in the buried interior. In AlphaFold models this column is repurposed to hold pLDDT instead.

Predicted Aligned Error (PAE) is an AlphaFold confidence matrix: entry (i, j) is the expected error in the position of residue j, in ångströms, when the prediction is superimposed on the true structure at residue i. Low PAE within a block of residues means that block is internally rigid and well-predicted; high PAE between two blocks means their relative placement is uncertain even if each block individually is confident.